Protein AF-A0A077YC01-F1 (afdb_monomer_lite)

Radius of gyration: 15.82 Å; chains: 1; bounding box: 30×34×40 Å

pLDDT: mean 90.82, std 8.87, range [43.5, 96.88]

Sequence (92 aa):
QRCKKHPWSREKYFYAIAAKYKISKNKAIFVMASANIIDHNRKNKKYFENKIVESANLFQAEVDSEDDIRNGKIKKTFVNLSGYINDEHGSI

Organism: Plasmodium yoe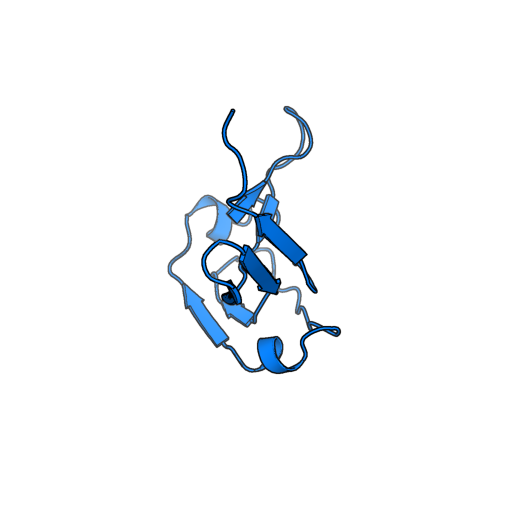lii (NCBI:txid5861)

Foldseek 3Di:
DKDDDDPPGFIEDADWDWDWADPDPFKIKIKIFGAAEAALQPPDPDDDQQPQPNVRPVDYDYDPHDPCRNPVSGHYDTDNMDIDMGGNPDPD

Structure (mmCIF, N/CA/C/O backbone):
data_AF-A0A077YC01-F1
#
_entry.id   AF-A0A077YC01-F1
#
loop_
_atom_site.group_PDB
_atom_site.id
_atom_site.type_symbol
_atom_site.label_atom_id
_atom_site.label_alt_id
_atom_site.label_comp_id
_atom_site.label_asym_id
_atom_site.label_entity_id
_atom_site.label_seq_id
_atom_site.pdbx_PDB_ins_code
_atom_site.Cartn_x
_atom_site.Cartn_y
_atom_site.Cartn_z
_atom_site.occupancy
_atom_site.B_iso_or_equiv
_atom_site.auth_seq_id
_atom_site.auth_comp_id
_atom_site.auth_asym_id
_atom_site.auth_atom_id
_atom_site.pdbx_PDB_model_num
ATOM 1 N N . GLN A 1 1 ? -4.700 3.597 -5.101 1.00 90.31 1 GLN A N 1
ATOM 2 C CA . GLN A 1 1 ? -4.803 5.011 -4.674 1.00 90.31 1 GLN A CA 1
ATOM 3 C C . GLN A 1 1 ? -3.739 5.842 -5.379 1.00 90.31 1 GLN A C 1
ATOM 5 O O . GLN A 1 1 ? -2.590 5.412 -5.440 1.00 90.31 1 GLN A O 1
ATOM 10 N N . ARG A 1 2 ? -4.122 7.002 -5.927 1.00 93.56 2 ARG A N 1
ATOM 11 C CA . ARG A 1 2 ? -3.222 7.979 -6.563 1.00 93.56 2 ARG A CA 1
ATOM 12 C C . ARG A 1 2 ? -2.821 9.053 -5.548 1.00 93.56 2 ARG A C 1
ATOM 14 O O . ARG A 1 2 ? -3.613 9.407 -4.676 1.00 93.56 2 ARG A O 1
ATOM 21 N N . CYS A 1 3 ? -1.588 9.544 -5.618 1.00 90.88 3 CYS A N 1
ATOM 22 C CA . CYS A 1 3 ? -1.100 10.609 -4.749 1.00 90.88 3 CYS A CA 1
ATOM 23 C C . CYS A 1 3 ? -0.066 11.496 -5.451 1.00 90.88 3 CYS A C 1
ATOM 25 O O . CYS A 1 3 ? 0.683 11.072 -6.334 1.00 90.88 3 CYS A O 1
ATOM 27 N N . LYS A 1 4 ? -0.006 12.759 -5.032 1.00 92.44 4 LYS A N 1
ATOM 28 C CA . LY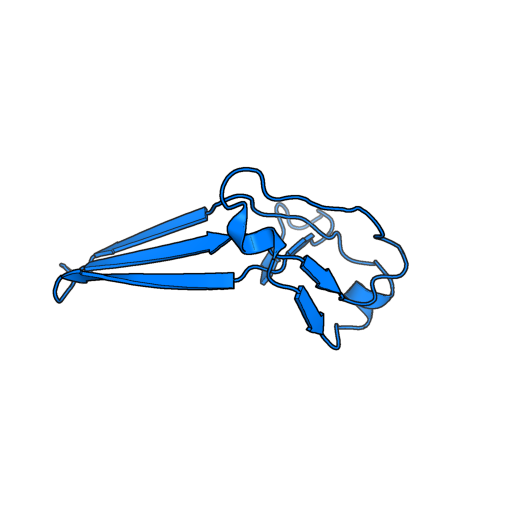S A 1 4 ? 0.887 13.771 -5.597 1.00 92.44 4 LYS A CA 1
ATOM 29 C C . LYS A 1 4 ? 1.404 14.650 -4.465 1.00 92.44 4 LYS A C 1
ATOM 31 O O . LYS A 1 4 ? 0.619 15.114 -3.650 1.00 92.44 4 LYS A O 1
ATOM 36 N N . LYS A 1 5 ? 2.726 14.836 -4.380 1.00 86.44 5 LYS A N 1
ATOM 37 C CA . LYS A 1 5 ? 3.342 15.592 -3.270 1.00 86.44 5 LYS A CA 1
ATOM 38 C C . LYS A 1 5 ? 3.301 17.102 -3.520 1.00 86.44 5 LYS A C 1
ATOM 40 O O . LYS A 1 5 ? 3.035 17.869 -2.609 1.00 86.44 5 LYS A O 1
ATOM 45 N N . HIS A 1 6 ? 3.571 17.513 -4.757 1.00 91.06 6 HIS A N 1
ATOM 46 C CA . HIS A 1 6 ? 3.575 18.910 -5.197 1.00 91.06 6 HIS A CA 1
ATOM 47 C C . HIS A 1 6 ? 2.896 19.046 -6.569 1.00 91.06 6 HIS A C 1
ATOM 49 O O . HIS A 1 6 ? 2.947 18.084 -7.345 1.00 91.06 6 HIS A O 1
ATOM 55 N N . PRO A 1 7 ? 2.342 20.220 -6.931 1.00 88.44 7 PRO A N 1
ATOM 56 C CA . PRO A 1 7 ? 1.658 20.441 -8.213 1.00 88.44 7 PRO A CA 1
ATOM 57 C C . PRO A 1 7 ? 2.486 20.066 -9.450 1.00 88.44 7 PRO A C 1
ATOM 59 O O . PRO A 1 7 ? 1.939 19.566 -10.428 1.00 88.44 7 PRO A O 1
ATOM 62 N N . TRP A 1 8 ? 3.809 20.204 -9.372 1.00 89.19 8 TRP A N 1
ATOM 63 C CA . TRP A 1 8 ? 4.745 19.896 -10.461 1.00 89.19 8 TRP A CA 1
ATOM 64 C C . TRP A 1 8 ? 5.416 18.523 -10.333 1.00 89.19 8 TRP A C 1
ATOM 66 O O . TRP A 1 8 ? 6.168 18.103 -11.206 1.00 89.19 8 TRP A O 1
ATOM 76 N N . SER A 1 9 ? 5.171 17.803 -9.235 1.00 92.00 9 SER A N 1
ATOM 77 C CA . SER A 1 9 ? 5.751 16.475 -9.039 1.00 92.00 9 SER A CA 1
ATOM 78 C C . SER A 1 9 ? 5.039 15.430 -9.891 1.00 92.00 9 SER A C 1
ATOM 80 O O . SER A 1 9 ? 3.823 15.487 -10.079 1.00 92.00 9 SER A O 1
ATOM 82 N N . ARG A 1 10 ? 5.794 14.432 -10.351 1.00 90.81 10 ARG A N 1
ATOM 83 C CA . ARG A 1 10 ? 5.229 13.253 -11.007 1.00 90.81 10 ARG A CA 1
ATOM 84 C C . ARG A 1 10 ? 4.244 12.552 -10.072 1.00 90.81 10 ARG A C 1
ATOM 86 O O . ARG A 1 10 ? 4.573 12.274 -8.916 1.00 90.81 10 ARG A O 1
ATOM 93 N N . GLU A 1 11 ? 3.064 12.254 -10.598 1.00 94.88 11 GLU A N 1
ATOM 94 C CA . GLU A 1 11 ? 2.029 11.512 -9.888 1.00 94.88 11 GLU A CA 1
ATOM 95 C C . GLU A 1 11 ? 2.514 10.106 -9.520 1.00 94.88 11 GL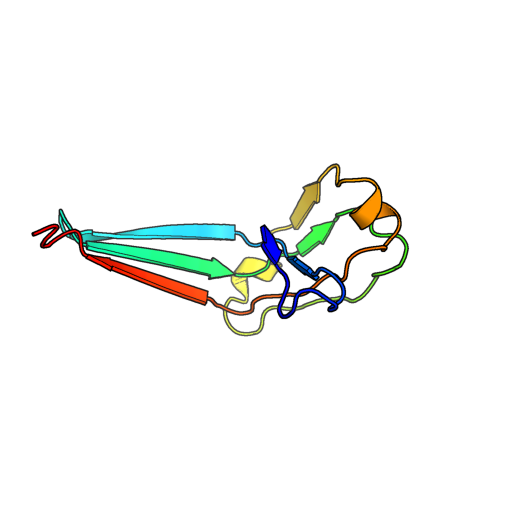U A C 1
ATOM 97 O O . GLU A 1 11 ? 3.310 9.472 -10.228 1.00 94.88 11 GLU A O 1
ATOM 102 N N . LYS A 1 12 ? 2.060 9.644 -8.362 1.00 94.94 12 LYS A N 1
ATOM 103 C CA . LYS A 1 12 ? 2.390 8.352 -7.785 1.00 94.94 12 LYS A CA 1
ATOM 104 C C . LYS A 1 12 ? 1.116 7.561 -7.565 1.00 94.94 12 LYS A C 1
ATOM 106 O O . LYS A 1 12 ? 0.038 8.125 -7.413 1.00 94.94 12 LYS A O 1
ATOM 111 N N . TYR A 1 13 ? 1.263 6.253 -7.490 1.00 95.00 13 TYR A N 1
ATOM 112 C CA . TYR A 1 13 ? 0.166 5.371 -7.142 1.00 95.00 13 TYR A CA 1
ATOM 113 C C . TYR A 1 13 ? 0.671 4.185 -6.329 1.00 95.00 13 TYR A C 1
ATOM 115 O O . TYR A 1 13 ? 1.856 3.846 -6.368 1.00 95.00 13 TYR A O 1
ATOM 123 N N . PHE A 1 14 ? -0.226 3.568 -5.574 1.00 94.44 14 PHE A N 1
ATOM 124 C CA . PHE A 1 14 ? 0.018 2.309 -4.883 1.00 94.44 14 PHE A CA 1
ATOM 125 C C . PHE A 1 14 ? -1.279 1.508 -4.790 1.00 94.44 14 PHE A C 1
ATOM 127 O O . PHE A 1 14 ? -2.380 2.071 -4.826 1.00 94.44 14 PHE A O 1
ATOM 134 N N . TYR A 1 15 ? -1.131 0.199 -4.637 1.00 94.31 15 TYR A N 1
ATOM 135 C CA . TYR A 1 15 ? -2.215 -0.690 -4.252 1.00 94.31 15 TYR A CA 1
ATOM 136 C C . TYR A 1 15 ? -2.003 -1.148 -2.816 1.00 94.31 15 TYR A C 1
ATOM 138 O O . TYR A 1 15 ? -0.861 -1.313 -2.372 1.00 94.31 15 TYR A O 1
ATOM 146 N N . ALA A 1 16 ? -3.103 -1.321 -2.095 1.00 94.62 16 ALA A N 1
ATOM 147 C CA . ALA A 1 16 ? -3.100 -1.812 -0.733 1.00 94.62 16 ALA A CA 1
ATOM 148 C C . ALA A 1 16 ? -4.408 -2.539 -0.439 1.00 94.62 16 ALA A C 1
ATOM 150 O O . ALA A 1 16 ? -5.462 -2.159 -0.950 1.00 94.62 16 ALA A O 1
ATOM 151 N N . ILE A 1 17 ? -4.319 -3.559 0.406 1.00 94.38 17 ILE A N 1
ATOM 152 C CA . ILE A 1 17 ? -5.480 -4.146 1.068 1.00 94.38 17 ILE A CA 1
ATOM 153 C C . ILE A 1 17 ? -5.746 -3.289 2.294 1.00 94.38 17 ILE A C 1
ATOM 155 O O . ILE A 1 17 ? -4.805 -2.931 3.005 1.00 94.38 17 ILE A O 1
ATOM 159 N N . ALA A 1 18 ? -7.010 -2.958 2.528 1.00 94.44 18 ALA A N 1
ATOM 160 C CA . ALA A 1 18 ? -7.433 -2.228 3.708 1.00 94.44 18 ALA A CA 1
ATOM 161 C C . ALA A 1 18 ? -8.310 -3.118 4.590 1.00 94.44 18 ALA A C 1
ATOM 163 O O . ALA A 1 18 ? -9.132 -3.885 4.092 1.00 94.44 18 ALA A O 1
ATOM 164 N N . ALA A 1 19 ? -8.157 -2.980 5.901 1.00 95.31 19 ALA A N 1
ATOM 165 C CA . ALA A 1 19 ? -9.002 -3.628 6.887 1.00 95.31 19 ALA A CA 1
ATOM 166 C C . ALA A 1 19 ? -9.531 -2.592 7.881 1.00 95.31 19 ALA A C 1
ATOM 168 O O . ALA A 1 19 ? -8.828 -1.654 8.269 1.00 95.31 19 ALA A O 1
ATOM 169 N N . LYS A 1 20 ? -10.784 -2.784 8.297 1.00 95.94 20 LYS A N 1
ATOM 170 C CA . LYS A 1 20 ? -11.428 -2.017 9.361 1.00 95.94 20 LYS A CA 1
ATOM 171 C C . LYS A 1 20 ? -11.590 -2.918 10.577 1.00 95.94 20 LYS A C 1
ATOM 173 O O . LYS A 1 20 ? -12.253 -3.947 10.493 1.00 95.94 20 LYS A O 1
ATOM 178 N N . TYR A 1 21 ? -11.054 -2.493 11.711 1.00 95.50 21 TYR A N 1
ATOM 179 C CA . TYR A 1 21 ? -11.218 -3.166 12.992 1.00 95.50 21 TYR A CA 1
ATOM 180 C C . TYR A 1 21 ? -12.037 -2.282 13.933 1.00 95.50 21 TYR A C 1
ATOM 182 O O . TYR A 1 21 ? -11.614 -1.180 14.281 1.00 95.50 21 TYR A O 1
ATOM 190 N N . LYS A 1 22 ? -13.235 -2.727 14.322 1.00 96.00 22 LYS A N 1
ATOM 191 C CA . LYS A 1 22 ? -14.069 -1.999 15.289 1.00 96.00 22 LYS A CA 1
ATOM 192 C C . LYS A 1 22 ? -13.513 -2.223 16.697 1.00 96.00 22 LYS A C 1
ATOM 194 O O . LYS A 1 22 ? -13.438 -3.361 17.142 1.00 96.00 22 LYS A O 1
ATOM 199 N N . ILE A 1 23 ? -13.151 -1.140 17.384 1.00 94.06 23 ILE A N 1
ATOM 200 C CA . ILE A 1 23 ? -12.729 -1.168 18.793 1.00 94.06 23 ILE A CA 1
ATOM 201 C C . ILE A 1 23 ? -13.957 -1.052 19.702 1.00 94.06 23 ILE A C 1
ATOM 203 O O . ILE A 1 23 ? -14.072 -1.765 20.692 1.00 94.06 23 ILE A O 1
ATOM 207 N N . SER A 1 24 ? -14.875 -0.141 19.372 1.00 93.56 24 SER A N 1
ATOM 208 C CA . SER A 1 24 ? -16.117 0.100 20.111 1.00 93.56 24 SER A CA 1
ATOM 209 C C . SER A 1 24 ? -17.204 0.620 19.163 1.00 93.56 24 SER A C 1
ATOM 211 O O . SER A 1 24 ? -16.984 0.713 17.953 1.00 93.56 24 SER A O 1
ATOM 213 N N . LYS A 1 25 ? -18.382 0.972 19.698 1.00 90.44 25 LYS A N 1
ATOM 214 C CA . LYS A 1 25 ? -19.510 1.506 18.916 1.00 90.44 25 LYS A CA 1
ATOM 215 C C . LYS A 1 25 ? -19.111 2.689 18.020 1.00 90.44 25 LYS A C 1
ATOM 217 O O . LYS A 1 25 ? -19.530 2.720 16.871 1.00 90.44 25 LYS A O 1
ATOM 222 N N . ASN A 1 26 ? -18.271 3.588 18.535 1.00 93.19 26 ASN A N 1
ATOM 223 C CA . ASN A 1 26 ? -17.903 4.846 17.878 1.00 93.19 26 ASN A CA 1
ATOM 224 C C . ASN A 1 26 ? -16.428 4.883 17.453 1.00 93.19 26 ASN A C 1
ATOM 226 O O . ASN A 1 26 ? -15.957 5.901 16.964 1.00 93.19 26 ASN A O 1
ATOM 230 N N . LYS A 1 27 ? -15.671 3.799 17.656 1.00 95.44 27 LYS A N 1
ATOM 231 C CA . LYS A 1 27 ? -14.223 3.798 17.440 1.00 95.44 27 LYS A CA 1
ATOM 232 C C . LYS A 1 27 ? -13.791 2.643 16.559 1.00 95.44 27 LYS A C 1
ATOM 234 O O . LYS A 1 27 ? -14.092 1.481 16.844 1.00 95.44 27 LYS A O 1
ATOM 239 N N . ALA A 1 28 ? -13.040 2.947 15.507 1.00 96.88 28 ALA A N 1
ATOM 240 C CA . ALA A 1 28 ? -12.505 1.950 14.589 1.00 96.88 28 ALA A CA 1
ATOM 241 C C . ALA A 1 28 ? -11.073 2.284 14.165 1.00 96.88 28 ALA A C 1
ATOM 243 O O . ALA A 1 28 ? -10.715 3.445 14.009 1.00 96.88 28 ALA A O 1
ATOM 244 N N . ILE A 1 29 ? -10.269 1.253 13.933 1.00 96.75 29 ILE A N 1
ATOM 245 C CA . ILE A 1 29 ? -8.964 1.365 13.286 1.00 96.75 29 ILE A CA 1
ATOM 246 C C . ILE A 1 29 ? -9.147 1.024 11.813 1.00 96.75 29 ILE A C 1
ATOM 248 O O . ILE A 1 29 ? -9.740 -0.003 11.480 1.00 96.75 29 ILE A O 1
ATOM 252 N N . PHE A 1 30 ? -8.605 1.859 10.940 1.00 96.44 30 PHE A N 1
ATOM 253 C CA . PHE A 1 30 ? -8.415 1.546 9.534 1.00 96.44 30 PHE A CA 1
ATOM 254 C C . PHE A 1 30 ? -6.929 1.328 9.307 1.00 96.44 30 PHE A C 1
ATOM 256 O O . PHE A 1 30 ? -6.129 2.214 9.595 1.00 96.44 30 PHE A O 1
ATOM 263 N N . VAL A 1 31 ? -6.559 0.155 8.809 1.00 96.56 31 VAL A N 1
ATOM 264 C CA . VAL A 1 31 ? -5.180 -0.178 8.441 1.00 96.56 31 VAL A CA 1
ATOM 265 C C . VAL A 1 31 ? -5.120 -0.573 6.981 1.00 96.56 31 VAL A C 1
ATOM 267 O O . VAL A 1 31 ? -6.070 -1.134 6.440 1.00 96.56 31 VAL A O 1
ATOM 270 N N . MET A 1 32 ? -3.992 -0.295 6.346 1.00 96.31 32 MET A N 1
ATOM 271 C CA . MET A 1 32 ? -3.705 -0.715 4.990 1.00 96.31 32 MET A CA 1
ATOM 272 C C . MET A 1 32 ? -2.234 -1.063 4.807 1.00 96.31 32 MET A C 1
ATOM 274 O O . MET A 1 32 ? -1.343 -0.448 5.398 1.00 96.31 32 MET A O 1
ATOM 278 N N . ALA A 1 33 ? -1.997 -2.042 3.945 1.00 96.69 33 ALA A N 1
ATOM 279 C CA . ALA A 1 33 ? -0.676 -2.534 3.595 1.00 96.69 33 ALA A CA 1
ATOM 280 C C . ALA A 1 33 ? -0.645 -2.897 2.109 1.00 96.69 33 ALA A C 1
ATOM 282 O O . ALA A 1 33 ? -1.617 -3.429 1.565 1.00 96.69 33 ALA A O 1
ATOM 283 N N . SER A 1 34 ? 0.463 -2.591 1.435 1.00 95.25 34 SER A N 1
ATOM 284 C CA . SER A 1 34 ? 0.667 -3.002 0.050 1.00 95.25 34 SER A CA 1
ATOM 285 C C . SER A 1 34 ? 0.802 -4.517 -0.052 1.00 95.25 34 SER A C 1
ATOM 287 O O . SER A 1 34 ? 1.489 -5.136 0.758 1.00 95.25 34 SER A O 1
ATOM 289 N N . ALA A 1 35 ? 0.153 -5.065 -1.077 1.00 91.38 35 ALA A N 1
ATOM 290 C CA . ALA A 1 35 ? 0.168 -6.475 -1.445 1.00 91.38 35 ALA A CA 1
ATOM 291 C C . ALA A 1 35 ? 0.740 -6.658 -2.861 1.00 91.38 35 ALA A C 1
ATOM 293 O O . ALA A 1 35 ? 1.035 -5.672 -3.553 1.00 91.38 35 ALA A O 1
ATOM 294 N N . ASN A 1 36 ? 0.893 -7.907 -3.305 1.00 89.19 36 ASN A N 1
ATOM 295 C CA . ASN A 1 36 ? 1.475 -8.218 -4.605 1.00 89.19 36 ASN A CA 1
ATOM 296 C C . ASN A 1 36 ? 0.440 -8.066 -5.734 1.00 89.19 36 ASN A C 1
ATOM 298 O O . ASN A 1 36 ? -0.291 -8.994 -6.066 1.00 89.19 36 ASN A O 1
ATOM 302 N N . ILE A 1 37 ? 0.362 -6.870 -6.321 1.00 92.00 37 ILE A N 1
ATOM 303 C CA . ILE A 1 37 ? -0.600 -6.573 -7.391 1.00 92.00 37 ILE A CA 1
ATOM 304 C C . ILE A 1 37 ? 0.080 -6.542 -8.759 1.00 92.00 37 ILE A C 1
ATOM 306 O O . ILE A 1 37 ? 0.957 -5.697 -9.014 1.00 92.00 37 ILE A O 1
ATOM 310 N N . ILE A 1 38 ? -0.389 -7.428 -9.641 1.00 91.62 38 ILE A N 1
ATOM 311 C CA . ILE A 1 38 ? -0.066 -7.442 -11.067 1.00 91.62 38 ILE A CA 1
ATOM 312 C C . ILE A 1 38 ? -0.936 -6.380 -11.740 1.00 91.62 38 ILE A C 1
ATOM 314 O O . ILE A 1 38 ? -2.135 -6.553 -11.915 1.00 91.62 38 ILE A O 1
ATOM 318 N N . ASP A 1 39 ? -0.315 -5.258 -12.091 1.00 93.56 39 ASP A N 1
ATOM 319 C CA . ASP A 1 39 ? -0.962 -4.087 -12.691 1.00 93.56 39 ASP A CA 1
ATOM 320 C C . ASP A 1 39 ? -0.514 -3.847 -14.137 1.00 93.56 39 ASP A C 1
ATOM 322 O O . ASP A 1 39 ? -0.678 -2.748 -14.656 1.00 93.56 39 ASP A O 1
ATOM 326 N N . HIS A 1 40 ? 0.131 -4.831 -14.769 1.00 93.31 40 HIS A N 1
ATOM 327 C CA . HIS A 1 40 ? 0.660 -4.750 -16.137 1.00 93.31 40 HIS A CA 1
ATOM 328 C C . HIS A 1 40 ? 1.508 -3.501 -16.444 1.00 93.31 40 HIS A C 1
ATOM 330 O O . HIS A 1 40 ? 1.630 -3.096 -17.605 1.00 93.31 40 HIS A O 1
ATOM 336 N N . ASN A 1 41 ? 2.136 -2.886 -15.433 1.00 93.06 41 ASN A N 1
ATOM 337 C CA . ASN A 1 41 ? 3.022 -1.751 -15.656 1.00 93.06 41 ASN A CA 1
ATOM 338 C C . ASN A 1 41 ? 4.292 -2.212 -16.385 1.00 93.06 41 ASN A C 1
ATOM 340 O O . ASN A 1 41 ? 5.193 -2.815 -15.799 1.00 93.06 41 ASN A O 1
ATOM 344 N N . ARG A 1 42 ? 4.408 -1.856 -17.667 1.00 88.62 42 ARG A N 1
ATOM 345 C CA . ARG A 1 42 ? 5.526 -2.261 -18.536 1.00 88.62 42 ARG A CA 1
ATOM 346 C C . ARG A 1 42 ? 6.884 -1.738 -18.063 1.00 88.62 42 ARG A C 1
ATOM 348 O O . ARG A 1 42 ? 7.908 -2.352 -18.358 1.00 88.62 42 ARG A O 1
ATOM 355 N N . LYS A 1 43 ? 6.909 -0.605 -17.351 1.00 87.81 43 LYS A N 1
ATOM 356 C CA . LYS A 1 43 ? 8.143 0.063 -16.902 1.00 87.81 43 LYS A CA 1
ATOM 357 C C . LYS A 1 43 ? 8.546 -0.298 -15.479 1.00 87.81 43 LYS A C 1
ATOM 359 O O . LYS A 1 43 ? 9.712 -0.127 -15.132 1.00 87.81 43 LYS A O 1
ATOM 364 N N . ASN A 1 44 ? 7.614 -0.751 -14.643 1.00 82.12 44 ASN A N 1
ATOM 365 C CA . ASN A 1 44 ? 7.898 -1.052 -13.247 1.00 82.12 44 ASN A CA 1
ATOM 366 C C . ASN A 1 44 ? 7.763 -2.545 -12.953 1.00 82.12 44 ASN A C 1
ATOM 368 O O . ASN A 1 44 ? 6.682 -3.036 -12.652 1.00 82.12 44 ASN A O 1
ATOM 372 N N . LYS A 1 45 ? 8.908 -3.229 -12.983 1.00 72.88 45 LYS A N 1
ATOM 373 C CA . LYS A 1 45 ? 9.053 -4.641 -12.606 1.00 72.88 45 LYS A CA 1
ATOM 374 C C . LYS A 1 45 ? 9.621 -4.815 -11.194 1.00 72.88 45 LYS A C 1
ATOM 376 O O . LYS A 1 45 ? 10.112 -5.888 -10.858 1.00 72.88 45 LYS A O 1
ATOM 381 N N . LYS A 1 46 ? 9.655 -3.746 -10.386 1.00 74.31 46 LYS A N 1
ATOM 382 C CA . LYS A 1 46 ? 10.289 -3.795 -9.070 1.00 74.31 46 LYS A CA 1
ATOM 383 C C . LYS A 1 46 ? 9.460 -4.678 -8.146 1.00 74.31 46 LYS A C 1
ATOM 385 O O . LYS A 1 46 ? 8.320 -4.341 -7.830 1.00 74.31 46 LYS A O 1
ATOM 390 N N . TYR A 1 47 ? 10.077 -5.764 -7.695 1.00 76.56 47 TYR A N 1
ATOM 391 C CA . TYR A 1 47 ? 9.544 -6.590 -6.627 1.00 76.56 47 TYR A CA 1
ATOM 392 C C . TYR A 1 47 ? 9.501 -5.782 -5.327 1.00 76.56 47 TYR A C 1
ATOM 394 O O . TYR A 1 47 ? 10.451 -5.066 -4.988 1.00 76.56 47 TYR A O 1
ATOM 402 N N . PHE A 1 48 ? 8.378 -5.867 -4.629 1.00 84.75 48 PHE A N 1
ATOM 403 C CA . PHE A 1 48 ? 8.193 -5.280 -3.315 1.00 84.75 48 PHE A CA 1
ATOM 404 C C . PHE A 1 48 ? 7.760 -6.381 -2.366 1.00 84.75 48 PHE A C 1
ATOM 406 O O . PHE A 1 48 ? 6.832 -7.126 -2.661 1.00 84.75 48 PHE A O 1
ATOM 413 N N . GLU A 1 49 ? 8.433 -6.429 -1.228 1.00 90.06 49 GLU A N 1
ATOM 414 C CA . GLU A 1 49 ? 8.135 -7.330 -0.132 1.00 90.06 49 GLU A CA 1
ATOM 415 C C . GLU A 1 49 ? 7.828 -6.483 1.096 1.00 90.06 49 GLU A C 1
ATOM 417 O O . GLU A 1 49 ? 8.618 -5.620 1.501 1.00 90.06 49 GLU A O 1
ATOM 422 N N . ASN A 1 50 ? 6.661 -6.713 1.678 1.00 92.38 50 ASN A N 1
ATOM 423 C CA . ASN A 1 50 ? 6.250 -6.067 2.901 1.00 92.38 50 ASN A CA 1
ATOM 424 C C . ASN A 1 50 ? 6.881 -6.777 4.098 1.00 92.38 50 ASN A C 1
ATOM 426 O O . ASN A 1 50 ? 6.537 -7.917 4.395 1.00 92.38 50 ASN A O 1
ATOM 430 N N . LYS A 1 51 ? 7.785 -6.085 4.794 1.00 92.56 51 LYS A N 1
ATOM 431 C CA . LYS A 1 51 ? 8.481 -6.614 5.979 1.00 92.56 51 LYS A CA 1
ATOM 432 C C . LYS A 1 51 ? 7.731 -6.407 7.298 1.00 92.56 51 LYS A C 1
ATOM 434 O O . LYS A 1 51 ? 8.186 -6.881 8.327 1.00 92.56 51 LYS A O 1
ATOM 439 N N . ILE A 1 52 ? 6.646 -5.629 7.297 1.00 95.25 52 ILE A N 1
ATOM 440 C CA . ILE A 1 52 ? 5.854 -5.355 8.509 1.00 95.25 52 ILE A CA 1
ATOM 441 C C . ILE A 1 52 ? 4.635 -6.271 8.549 1.00 95.25 52 ILE A C 1
ATOM 443 O O . ILE A 1 52 ? 4.303 -6.829 9.587 1.00 95.25 52 ILE A O 1
ATOM 447 N N . VAL A 1 53 ? 3.970 -6.423 7.406 1.00 94.69 53 VAL A N 1
ATOM 448 C CA . VAL A 1 53 ? 2.802 -7.288 7.250 1.00 94.69 53 VAL A CA 1
ATOM 449 C C . VAL A 1 53 ? 3.166 -8.382 6.258 1.00 94.69 53 VAL A C 1
ATOM 451 O O . VAL A 1 53 ? 2.778 -8.328 5.094 1.00 94.69 53 VAL A O 1
ATOM 454 N N . GLU A 1 54 ? 3.949 -9.362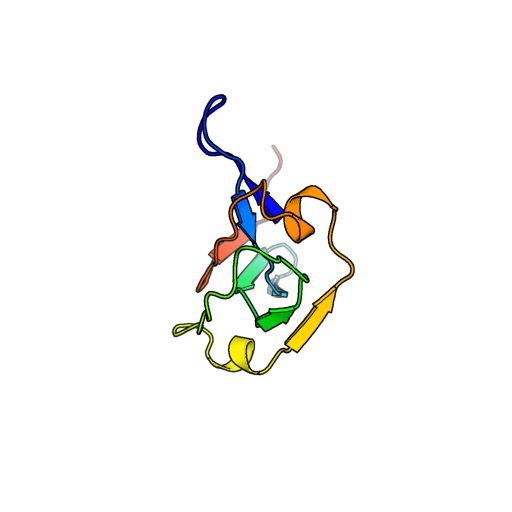 6.707 1.00 93.50 54 GLU A N 1
ATOM 455 C CA . GLU A 1 54 ? 4.434 -10.454 5.848 1.00 93.50 54 GLU A CA 1
ATOM 456 C C . GLU A 1 54 ? 3.283 -11.236 5.204 1.00 93.50 54 GLU A C 1
ATOM 458 O O . GLU A 1 54 ? 3.358 -11.626 4.040 1.00 93.50 54 GLU A O 1
ATOM 463 N N . SER A 1 55 ? 2.162 -11.374 5.917 1.00 92.19 55 SER A N 1
ATOM 464 C CA . SER A 1 55 ? 0.944 -12.004 5.402 1.00 92.19 55 SER A CA 1
ATOM 465 C C . SER A 1 55 ? 0.348 -11.284 4.186 1.00 92.19 55 SER A C 1
ATOM 467 O O . SER A 1 55 ? -0.314 -11.924 3.372 1.00 92.19 55 SER A O 1
ATOM 469 N N . ALA A 1 56 ? 0.614 -9.986 3.996 1.00 92.19 56 ALA A N 1
ATOM 470 C CA . ALA A 1 56 ? 0.168 -9.250 2.812 1.00 92.19 56 ALA A CA 1
ATOM 471 C C . ALA A 1 56 ? 0.916 -9.677 1.537 1.00 92.19 56 ALA A C 1
ATOM 473 O O . ALA A 1 56 ? 0.390 -9.492 0.440 1.00 92.19 56 ALA A O 1
ATOM 474 N N . ASN A 1 57 ? 2.107 -10.279 1.661 1.00 91.12 57 ASN A N 1
ATOM 475 C CA . ASN A 1 57 ? 2.870 -10.791 0.517 1.00 91.12 57 ASN A CA 1
ATOM 476 C C . ASN A 1 57 ? 2.222 -12.038 -0.103 1.00 91.12 57 ASN A C 1
ATOM 478 O O . ASN A 1 57 ? 2.443 -12.313 -1.279 1.00 91.12 57 ASN A O 1
ATOM 482 N N . LEU A 1 58 ? 1.407 -12.767 0.671 1.00 92.38 58 LEU A N 1
ATOM 483 C CA . LEU A 1 58 ? 0.663 -13.941 0.204 1.00 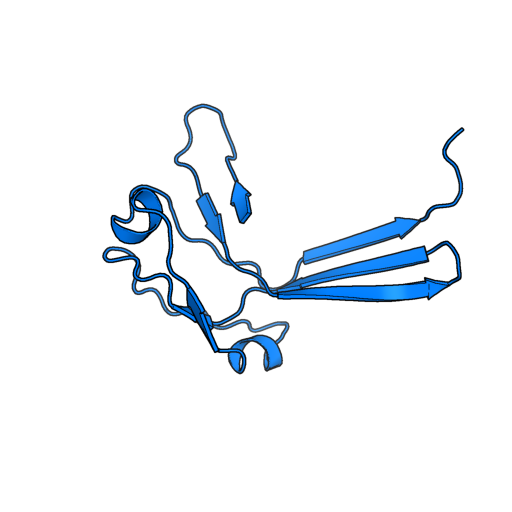92.38 58 LEU A CA 1
ATOM 484 C C . LEU A 1 58 ? -0.532 -13.562 -0.674 1.00 92.38 58 LEU A C 1
ATOM 486 O O . LEU A 1 58 ? -1.026 -14.385 -1.441 1.00 92.38 58 LEU A O 1
ATOM 490 N N . PHE A 1 59 ? -1.016 -12.325 -0.557 1.00 91.38 59 PHE A N 1
ATOM 491 C CA . PHE A 1 59 ? -2.107 -11.855 -1.386 1.00 91.38 59 PHE A CA 1
ATOM 492 C C . PHE A 1 59 ? -1.575 -11.417 -2.745 1.00 91.38 59 PHE A C 1
ATOM 494 O O . PHE A 1 59 ? -0.825 -10.440 -2.857 1.00 91.38 59 PHE A O 1
ATOM 501 N N . GLN A 1 60 ? -2.032 -12.122 -3.774 1.00 90.12 60 GLN A N 1
ATOM 502 C CA . GLN A 1 60 ? -1.764 -11.798 -5.159 1.00 90.12 60 GLN A CA 1
ATOM 503 C C . GLN A 1 60 ? -3.075 -11.561 -5.897 1.00 90.12 60 GLN A C 1
ATOM 505 O O . GLN A 1 60 ? -3.992 -12.377 -5.832 1.00 90.12 60 GLN A O 1
ATOM 510 N N . ALA A 1 61 ? -3.151 -10.443 -6.611 1.00 91.62 61 ALA A N 1
ATOM 511 C CA . ALA A 1 61 ? -4.269 -10.165 -7.497 1.00 91.62 61 ALA A CA 1
ATOM 512 C C . ALA A 1 61 ? -3.786 -9.485 -8.774 1.00 91.62 61 ALA 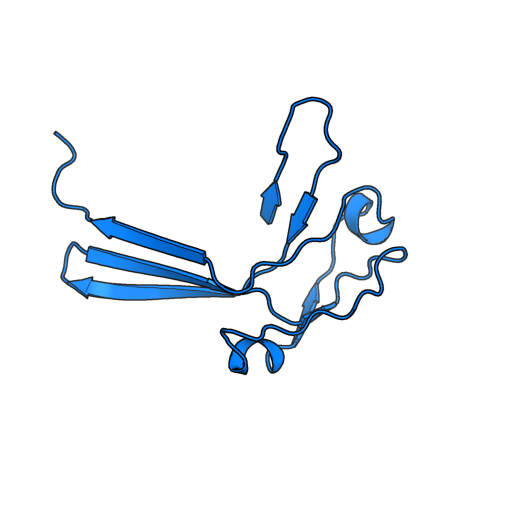A C 1
ATOM 514 O O . ALA A 1 61 ? -2.825 -8.711 -8.771 1.00 91.62 61 ALA A O 1
ATOM 515 N N . GLU A 1 62 ? -4.480 -9.783 -9.860 1.00 93.75 62 GLU A N 1
ATOM 516 C CA . GLU A 1 62 ? -4.307 -9.142 -11.153 1.00 93.75 62 GLU A CA 1
ATOM 517 C C . GLU A 1 62 ? -5.423 -8.122 -11.347 1.00 93.75 62 GLU A C 1
ATOM 519 O O . GLU A 1 62 ? -6.580 -8.376 -11.006 1.00 93.75 62 GLU A O 1
ATOM 524 N N . VAL A 1 63 ? -5.063 -6.934 -11.825 1.00 92.81 63 VAL A N 1
ATOM 525 C CA . VAL A 1 63 ? -6.004 -5.835 -12.034 1.00 92.81 63 VAL A CA 1
ATOM 526 C C . VAL A 1 63 ? -5.839 -5.281 -13.438 1.00 92.81 63 VAL A C 1
ATOM 528 O O . VAL A 1 63 ? -4.718 -5.037 -13.892 1.00 92.81 63 VAL A O 1
ATOM 531 N N . ASP A 1 64 ? -6.963 -5.016 -14.100 1.00 94.88 64 ASP A N 1
ATOM 532 C CA . ASP A 1 64 ? -6.945 -4.237 -15.331 1.00 94.88 64 ASP A CA 1
ATOM 533 C C . ASP A 1 64 ? -6.734 -2.763 -14.976 1.00 94.88 64 ASP A C 1
ATOM 535 O O . ASP A 1 64 ? -7.616 -2.083 -14.447 1.00 94.88 64 ASP A O 1
ATOM 539 N N . SER A 1 65 ? -5.496 -2.306 -15.138 1.00 93.75 65 SER A N 1
ATOM 540 C CA . SER A 1 65 ? -5.063 -0.979 -14.722 1.00 93.75 65 SER A CA 1
ATOM 541 C C . SER A 1 65 ? -5.205 0.047 -15.845 1.00 93.75 65 SER A C 1
ATOM 543 O O . SER A 1 65 ? -5.257 -0.277 -17.027 1.00 93.75 65 SER A O 1
ATOM 545 N N . GLU A 1 66 ? -5.236 1.322 -15.472 1.00 95.44 66 GLU A N 1
ATOM 546 C CA . GLU A 1 66 ? -5.353 2.425 -16.424 1.00 95.44 66 GLU A CA 1
ATOM 547 C C . GLU A 1 66 ? -4.127 2.532 -17.355 1.00 95.44 66 GLU A C 1
ATOM 549 O O . GLU A 1 66 ? -3.001 2.162 -17.005 1.00 95.44 66 GLU A O 1
ATOM 554 N N . ASP A 1 67 ? -4.312 3.098 -18.549 1.00 96.12 67 ASP A N 1
ATOM 555 C CA . ASP A 1 67 ? -3.260 3.189 -19.569 1.00 96.12 67 ASP A CA 1
ATOM 556 C C . ASP A 1 67 ? -1.996 3.917 -19.100 1.00 96.12 67 ASP A C 1
ATOM 558 O O . ASP A 1 67 ? -0.881 3.592 -19.516 1.00 96.12 67 ASP A O 1
ATOM 562 N N . ASP A 1 68 ? -2.126 4.928 -18.249 1.00 95.00 68 ASP A N 1
ATOM 563 C CA . ASP A 1 68 ? -0.988 5.660 -17.700 1.00 95.00 68 ASP A CA 1
ATOM 564 C C . ASP A 1 68 ? -0.187 4.825 -16.681 1.00 95.00 68 ASP A C 1
ATOM 566 O O . ASP A 1 68 ? 1.035 4.991 -16.593 1.00 95.00 68 ASP A O 1
ATOM 570 N N . ILE A 1 69 ? -0.825 3.876 -15.989 1.00 95.38 69 ILE A N 1
ATOM 571 C CA . ILE A 1 69 ? -0.187 2.843 -15.164 1.00 95.38 69 ILE A CA 1
ATOM 572 C C . ILE A 1 69 ? 0.499 1.809 -16.057 1.00 95.38 69 ILE A C 1
ATOM 574 O O . ILE A 1 69 ? 1.709 1.600 -15.919 1.00 95.38 69 ILE A O 1
ATOM 578 N N . ARG A 1 70 ? -0.224 1.225 -17.025 1.00 95.12 70 ARG A N 1
ATOM 579 C CA . ARG A 1 70 ? 0.297 0.205 -17.961 1.00 95.12 70 ARG A CA 1
ATOM 580 C C . ARG A 1 70 ? 1.519 0.709 -18.729 1.00 95.12 70 ARG A C 1
ATOM 582 O O . ARG A 1 70 ? 2.516 0.001 -18.874 1.00 95.12 70 ARG A O 1
ATOM 589 N N . ASN A 1 71 ? 1.487 1.972 -19.161 1.00 94.69 71 ASN A N 1
ATOM 590 C CA . ASN A 1 71 ? 2.588 2.635 -19.869 1.00 94.69 71 ASN A CA 1
ATOM 591 C C . ASN A 1 71 ? 3.662 3.228 -18.935 1.00 94.69 71 ASN A C 1
ATOM 593 O O . ASN A 1 71 ? 4.644 3.819 -19.403 1.00 94.69 71 ASN A O 1
ATOM 597 N N . GLY A 1 72 ? 3.485 3.107 -17.616 1.00 92.19 72 GLY A N 1
ATOM 598 C CA . GLY A 1 72 ? 4.407 3.604 -16.602 1.00 92.19 72 GLY A CA 1
ATOM 599 C C . GLY A 1 72 ? 4.629 5.115 -16.660 1.00 92.19 72 GLY A C 1
ATOM 600 O O . GLY A 1 72 ? 5.753 5.574 -16.444 1.00 92.19 72 GLY A O 1
ATOM 601 N N . LYS A 1 73 ? 3.599 5.900 -16.996 1.00 93.69 73 LYS A N 1
ATOM 602 C CA . LYS A 1 73 ? 3.610 7.373 -16.950 1.00 93.69 73 LYS A CA 1
ATOM 603 C C . LYS A 1 73 ? 3.602 7.862 -15.503 1.00 93.69 73 LYS A C 1
ATOM 605 O O . LYS A 1 73 ? 4.398 8.733 -15.155 1.00 93.69 73 LYS A O 1
ATOM 610 N N . ILE A 1 74 ? 2.846 7.214 -14.623 1.00 94.25 74 ILE A N 1
ATOM 611 C CA . ILE A 1 74 ? 2.844 7.496 -13.180 1.00 94.25 74 ILE A CA 1
ATOM 612 C C . ILE A 1 74 ? 3.742 6.519 -12.401 1.00 94.25 74 ILE A C 1
ATOM 614 O O . ILE A 1 74 ? 4.099 5.445 -12.891 1.00 94.25 74 ILE A O 1
ATOM 618 N N . LYS A 1 75 ? 4.210 6.919 -11.212 1.00 92.50 75 LYS A N 1
ATOM 619 C CA . LYS A 1 75 ? 5.220 6.174 -10.438 1.00 92.50 75 LYS A CA 1
ATOM 620 C C . LYS A 1 75 ? 4.575 5.229 -9.414 1.00 92.50 75 LYS A C 1
ATOM 622 O O . LYS A 1 75 ? 3.977 5.701 -8.452 1.00 92.50 75 LYS A O 1
ATOM 627 N N . LYS A 1 76 ? 4.782 3.912 -9.555 1.00 93.69 76 LYS A N 1
ATOM 628 C CA . LYS A 1 76 ? 4.381 2.927 -8.529 1.00 93.69 76 LYS A CA 1
ATOM 629 C C . LYS A 1 76 ? 5.174 3.159 -7.243 1.00 93.69 76 LYS A C 1
ATOM 631 O O . LYS A 1 76 ? 6.388 3.388 -7.276 1.00 93.69 76 LYS A O 1
ATOM 636 N N . THR A 1 77 ? 4.482 3.089 -6.122 1.00 92.88 77 THR A N 1
ATOM 637 C CA . THR A 1 77 ? 5.003 3.180 -4.759 1.00 92.88 77 THR A CA 1
ATOM 638 C C . THR A 1 77 ? 4.334 2.117 -3.896 1.00 92.88 77 THR A C 1
ATOM 640 O O . THR A 1 77 ? 3.375 1.485 -4.335 1.00 92.88 77 THR A O 1
ATOM 643 N N . PHE A 1 78 ? 4.858 1.910 -2.692 1.00 93.12 78 PHE A N 1
ATOM 644 C CA . PHE A 1 78 ? 4.388 0.875 -1.780 1.00 93.12 78 PHE A CA 1
ATOM 645 C C . PHE A 1 78 ? 4.302 1.422 -0.359 1.00 93.12 78 PHE A C 1
ATOM 647 O O . PHE A 1 78 ? 5.055 2.330 0.008 1.00 93.12 78 PHE A O 1
ATOM 654 N N . VAL A 1 79 ? 3.383 0.862 0.419 1.00 93.31 79 VAL A N 1
ATOM 655 C CA . VAL A 1 79 ? 3.128 1.203 1.817 1.00 93.31 79 VAL A CA 1
ATOM 656 C C . VAL A 1 79 ? 3.314 -0.062 2.646 1.00 93.31 79 VAL A C 1
ATOM 658 O O . VAL A 1 79 ? 2.573 -1.023 2.464 1.00 93.31 79 VAL A O 1
ATOM 661 N N . ASN A 1 80 ? 4.287 -0.073 3.559 1.00 94.62 80 ASN A N 1
ATOM 662 C CA . ASN A 1 80 ? 4.496 -1.231 4.438 1.00 94.62 80 ASN A CA 1
ATOM 663 C C . ASN A 1 80 ? 3.315 -1.387 5.410 1.00 94.62 80 ASN A C 1
ATOM 665 O O . ASN A 1 80 ? 2.687 -2.436 5.483 1.00 94.62 80 ASN A O 1
ATOM 669 N N . LEU A 1 81 ? 2.975 -0.314 6.121 1.00 95.75 81 LEU A N 1
ATOM 670 C CA . LEU A 1 81 ? 1.797 -0.239 6.974 1.00 95.75 81 LEU A CA 1
ATOM 671 C C . LEU A 1 81 ? 1.412 1.232 7.129 1.00 95.75 81 LEU A C 1
ATOM 673 O O . LEU A 1 81 ? 2.266 2.080 7.387 1.00 95.75 81 LEU A O 1
ATOM 677 N N . SER A 1 82 ? 0.137 1.542 6.953 1.00 95.50 82 SER A N 1
ATOM 678 C CA . SER A 1 82 ? -0.431 2.855 7.245 1.00 95.50 82 SER A CA 1
ATOM 679 C C . SER A 1 82 ? -1.819 2.666 7.827 1.00 95.50 82 SER A C 1
ATOM 681 O O . SER A 1 82 ? -2.489 1.679 7.535 1.00 95.50 82 SER A O 1
ATOM 683 N N . GLY A 1 83 ? -2.255 3.594 8.662 1.00 95.06 83 GLY A N 1
ATOM 684 C CA . GLY A 1 83 ? -3.574 3.524 9.245 1.00 95.06 83 GLY A CA 1
ATOM 685 C C . GLY A 1 83 ? -3.904 4.750 10.068 1.00 95.06 83 GLY A C 1
ATOM 686 O O . GLY A 1 83 ? -3.045 5.590 10.334 1.00 95.06 83 GLY A O 1
ATOM 687 N N . TYR A 1 84 ? -5.165 4.835 10.459 1.00 95.50 84 TYR A N 1
ATOM 688 C CA . TYR A 1 84 ? -5.668 5.862 11.354 1.00 95.50 84 TYR A CA 1
ATOM 689 C C . TYR A 1 84 ? -6.758 5.281 12.249 1.00 95.50 84 TYR A C 1
ATOM 691 O O . TYR A 1 84 ? -7.398 4.275 11.929 1.00 95.50 84 TYR A O 1
ATOM 699 N N . ILE A 1 85 ? -6.958 5.930 13.389 1.00 95.62 85 ILE A N 1
ATOM 700 C CA . ILE A 1 85 ? -8.060 5.635 14.294 1.00 95.62 85 ILE A CA 1
ATOM 701 C C . ILE A 1 85 ? -9.142 6.663 14.000 1.00 95.62 85 ILE A C 1
ATOM 703 O O . ILE A 1 85 ? -8.890 7.862 14.083 1.00 95.62 85 ILE A O 1
ATOM 707 N N . ASN A 1 86 ? -10.325 6.188 13.635 1.00 93.69 86 ASN A N 1
ATOM 708 C CA . ASN A 1 86 ? -11.515 7.014 13.582 1.00 93.69 86 ASN A CA 1
ATOM 709 C C . ASN A 1 86 ? -12.205 6.956 14.939 1.00 93.69 86 ASN A C 1
ATOM 711 O O . ASN A 1 86 ? -12.487 5.860 15.436 1.00 93.69 86 ASN A O 1
ATOM 715 N N . ASP A 1 87 ? -12.475 8.125 15.500 1.00 92.25 87 ASP A N 1
ATOM 716 C CA . ASP A 1 87 ? -13.276 8.285 16.699 1.00 92.25 87 ASP A CA 1
ATOM 717 C C . ASP A 1 87 ? -14.468 9.185 16.357 1.00 92.25 87 ASP A C 1
ATOM 719 O O . ASP A 1 87 ? -14.306 10.359 16.038 1.00 92.25 87 ASP A O 1
ATOM 723 N N . GLU A 1 88 ? -15.663 8.604 16.347 1.00 83.12 88 GLU A N 1
ATOM 724 C CA . GLU A 1 88 ? -16.921 9.281 16.019 1.00 83.12 88 GLU A CA 1
ATOM 725 C C . GLU A 1 88 ? -17.476 10.062 17.228 1.00 83.12 88 GLU A C 1
ATOM 727 O O . GLU A 1 88 ? -18.586 10.594 17.179 1.00 83.12 88 GLU A O 1
ATOM 732 N N . HIS A 1 89 ? -16.715 10.167 18.325 1.00 73.62 89 HIS A N 1
ATOM 733 C CA . HIS A 1 89 ? -17.015 11.074 19.428 1.00 73.62 89 HIS A CA 1
ATOM 734 C C . HIS A 1 89 ? -16.748 12.545 19.033 1.00 73.62 89 HIS A C 1
ATOM 736 O O . HIS A 1 89 ? -15.701 13.103 19.344 1.00 73.62 89 HIS A O 1
ATOM 742 N N . GLY A 1 90 ? -17.743 13.186 18.400 1.00 55.88 90 GLY A N 1
ATOM 743 C CA . GLY A 1 90 ? -17.929 14.645 18.417 1.00 55.88 90 GLY A CA 1
ATOM 744 C C . GLY A 1 90 ? -17.643 15.400 17.114 1.00 55.88 90 GLY A C 1
ATOM 745 O O . GLY A 1 90 ? -16.674 16.148 17.034 1.00 55.88 90 GLY A O 1
ATOM 746 N N . SER A 1 91 ? -18.554 15.320 16.139 1.00 51.25 91 SER A N 1
ATOM 747 C CA . SER A 1 91 ? -18.906 16.539 15.399 1.00 51.25 91 SER A CA 1
ATOM 748 C C . SER A 1 91 ? -19.650 17.452 16.376 1.00 51.25 91 SER A C 1
ATOM 750 O O . SER A 1 91 ? -20.779 17.144 16.758 1.00 51.25 91 SER A O 1
ATOM 752 N N . ILE A 1 92 ? -18.968 18.499 16.838 1.00 43.50 92 ILE A N 1
ATOM 753 C CA . ILE A 1 92 ? -19.586 19.702 17.413 1.00 43.50 92 ILE A CA 1
ATOM 754 C C . ILE A 1 92 ? -19.998 20.626 16.273 1.00 43.50 92 ILE A C 1
ATOM 756 O O . ILE A 1 92 ? -19.222 20.703 15.292 1.00 43.50 92 ILE A O 1
#

Secondary structure (DSSP, 8-state):
-EE-SSTTSPPEE---EEEEEEEETTEEEEEEE--EEE---SS-------SS-GGGGG-EEE----HHHHTT-SEE---S-EEEEEE-S---